Protein AF-L0A428-F1 (afdb_monomer_lite)

Foldseek 3Di:
DDPPPCPLLVLLLVLLVVLVVVPVPADPLLSVQSVVLNVDDLDQDDDDPVCVVLCPDDDDDPSVLNSLSVQLSVLSNVLSCVQQVVSRGDPDPPPDDSSVSNVVSSVVNVVVVVVNPDPPPPPPPPPPPPDPPDDDDDPDDD

pLDDT: mea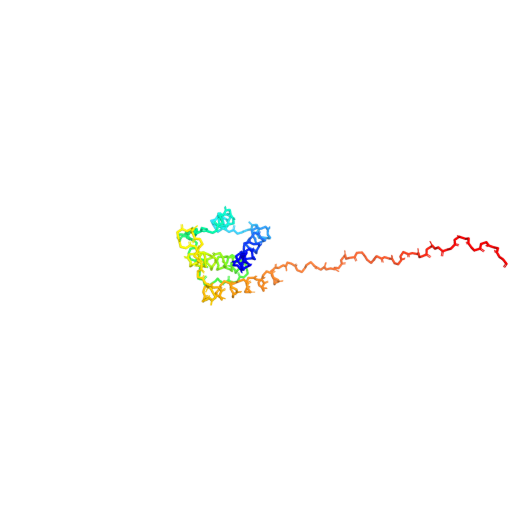n 72.81, std 17.92, range [31.72, 93.12]

Sequence (142 aa):
MDFATLHPENKALNLLESAITLFPDFGPELRGWVQQLIGTIARPVPVPPSIEKLGEAPGNGAALMEHETFLLARALCIYRERVYPGGVASPQDFGGAARDDLESAMSRFEERLARSKPKVELENAPDTGDYVDGEDPDASRA

Structure (mmCIF, N/CA/C/O backbone):
data_AF-L0A428-F1
#
_entry.id   AF-L0A428-F1
#
loop_
_atom_site.group_PDB
_atom_site.id
_atom_site.type_symbol
_atom_site.label_atom_id
_atom_site.label_alt_id
_atom_site.label_comp_id
_atom_site.label_asym_id
_atom_site.label_entity_id
_atom_site.label_seq_id
_atom_site.pdbx_PDB_ins_code
_atom_site.Cartn_x
_atom_site.Cartn_y
_atom_site.Cartn_z
_atom_site.occupancy
_atom_site.B_iso_or_equiv
_atom_site.auth_seq_id
_atom_site.auth_comp_id
_atom_site.auth_asym_id
_atom_site.auth_atom_id
_atom_site.pdbx_PDB_model_num
ATOM 1 N N . MET A 1 1 ? -23.597 11.220 -11.981 1.00 33.12 1 MET A N 1
ATOM 2 C CA . MET A 1 1 ? -22.691 11.269 -10.816 1.00 33.12 1 MET A CA 1
ATOM 3 C C . MET A 1 1 ? -21.406 10.605 -11.262 1.00 33.12 1 MET A C 1
ATOM 5 O O . MET A 1 1 ? -21.429 9.404 -11.490 1.00 33.12 1 MET A O 1
ATOM 9 N N . ASP A 1 2 ? -20.360 11.389 -11.505 1.00 31.72 2 ASP A N 1
ATOM 10 C CA . ASP A 1 2 ? -19.043 10.889 -11.912 1.00 31.72 2 ASP A CA 1
ATOM 11 C C . ASP A 1 2 ? -18.265 10.480 -10.654 1.00 31.72 2 ASP A C 1
ATOM 13 O O . ASP A 1 2 ? -17.941 11.325 -9.820 1.00 31.72 2 ASP A O 1
ATOM 17 N N . PHE A 1 3 ? -18.017 9.182 -10.471 1.00 40.12 3 PHE A N 1
ATOM 18 C CA . PHE A 1 3 ? -17.160 8.664 -9.398 1.00 40.12 3 PHE A CA 1
ATOM 19 C C . PHE A 1 3 ? -15.693 8.757 -9.846 1.00 40.12 3 PHE A C 1
ATOM 21 O O . PHE A 1 3 ? -15.058 7.758 -10.175 1.00 40.12 3 PHE A O 1
ATOM 28 N N . ALA A 1 4 ? -15.146 9.972 -9.874 1.00 44.19 4 ALA A N 1
ATOM 29 C CA . ALA A 1 4 ? -13.762 10.230 -10.285 1.00 44.19 4 ALA A CA 1
ATOM 30 C C . ALA A 1 4 ? -12.696 9.762 -9.261 1.00 44.19 4 ALA A C 1
ATOM 32 O O . ALA A 1 4 ? -11.499 9.927 -9.489 1.00 44.19 4 ALA A O 1
ATOM 33 N N . THR A 1 5 ? -13.090 9.166 -8.131 1.00 49.94 5 THR A N 1
ATOM 34 C CA . THR A 1 5 ? -12.221 8.967 -6.957 1.00 49.94 5 THR A CA 1
ATOM 35 C C . THR A 1 5 ? -11.645 7.557 -6.762 1.00 49.94 5 THR A C 1
ATOM 37 O O . THR A 1 5 ? -10.885 7.357 -5.823 1.00 49.94 5 THR A O 1
ATOM 40 N N . LEU A 1 6 ? -11.904 6.584 -7.648 1.00 57.88 6 LEU A N 1
ATOM 41 C CA . LEU A 1 6 ? -11.405 5.199 -7.480 1.00 57.88 6 LEU A CA 1
ATOM 42 C C . LEU A 1 6 ? -10.074 4.882 -8.198 1.00 57.88 6 LEU A C 1
ATOM 44 O O . LEU A 1 6 ? -9.503 3.812 -7.993 1.00 57.88 6 LEU A O 1
ATOM 48 N N . HIS A 1 7 ? -9.559 5.779 -9.045 1.00 66.25 7 HIS A N 1
ATOM 49 C CA . HIS A 1 7 ? -8.409 5.476 -9.912 1.00 66.25 7 HIS A CA 1
ATOM 50 C C . HIS A 1 7 ? -7.085 5.153 -9.183 1.00 66.25 7 HIS A C 1
ATOM 52 O O . HIS A 1 7 ? -6.473 4.133 -9.518 1.00 66.25 7 HIS A O 1
ATOM 5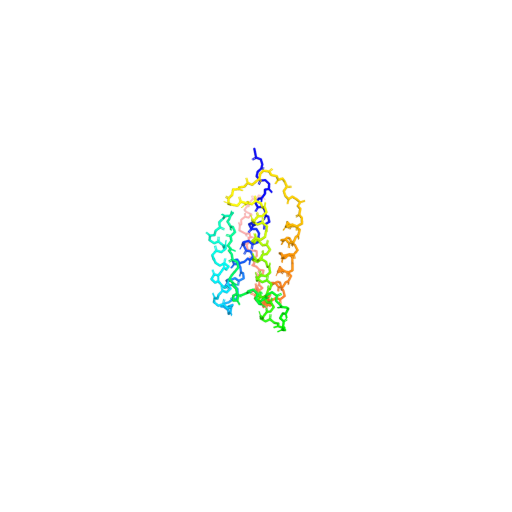8 N N . PRO A 1 8 ? -6.609 5.962 -8.213 1.00 81.75 8 PRO A N 1
ATOM 59 C CA . PRO A 1 8 ? -5.314 5.710 -7.576 1.00 81.75 8 PRO A CA 1
ATOM 60 C C . PRO A 1 8 ? -5.365 4.535 -6.589 1.00 81.75 8 PRO A C 1
ATOM 62 O O . PRO A 1 8 ? -4.413 3.765 -6.508 1.00 81.75 8 PRO A O 1
ATOM 65 N N . GLU A 1 9 ? -6.492 4.342 -5.896 1.00 85.44 9 GLU A N 1
ATOM 66 C CA . GLU A 1 9 ? -6.697 3.211 -4.982 1.00 85.44 9 GLU A CA 1
ATOM 67 C C . GLU A 1 9 ? -6.670 1.873 -5.729 1.00 85.44 9 GLU A C 1
ATOM 69 O O . GLU A 1 9 ? -5.908 0.982 -5.358 1.00 85.44 9 GLU A O 1
ATOM 74 N N . ASN A 1 10 ? -7.432 1.743 -6.819 1.00 86.38 10 ASN A N 1
ATOM 75 C CA . ASN A 1 10 ? -7.459 0.506 -7.602 1.00 86.38 10 ASN A CA 1
ATOM 76 C C . ASN A 1 10 ? -6.082 0.171 -8.187 1.00 86.38 10 ASN A C 1
ATOM 78 O O . ASN A 1 10 ? -5.669 -0.988 -8.186 1.00 86.38 10 ASN A O 1
ATOM 82 N N . LYS A 1 11 ? -5.340 1.184 -8.654 1.00 88.88 11 LYS A N 1
ATOM 83 C CA . LYS A 1 11 ? -3.974 0.983 -9.146 1.00 88.88 11 LYS A CA 1
ATOM 84 C C . LYS A 1 11 ? -3.048 0.490 -8.029 1.00 88.88 11 LYS A C 1
ATOM 86 O O . LYS A 1 11 ? -2.326 -0.483 -8.238 1.00 88.88 11 LYS A O 1
ATOM 91 N N . ALA A 1 12 ? -3.094 1.113 -6.851 1.00 90.44 12 ALA A N 1
ATOM 92 C CA . ALA A 1 12 ? -2.289 0.703 -5.704 1.00 90.44 12 ALA A CA 1
ATOM 93 C C . ALA A 1 12 ? -2.594 -0.742 -5.274 1.00 90.44 12 ALA A C 1
ATOM 95 O O . ALA A 1 12 ? -1.669 -1.518 -5.044 1.00 90.44 12 ALA A O 1
ATOM 96 N N . LEU A 1 13 ? -3.873 -1.128 -5.234 1.00 91.12 13 LEU A N 1
ATOM 97 C CA . LEU A 1 13 ? -4.296 -2.495 -4.914 1.00 91.12 13 LEU A CA 1
ATOM 98 C C . LEU A 1 13 ? -3.759 -3.523 -5.919 1.00 91.12 13 LEU A C 1
ATOM 100 O O . LEU A 1 13 ? -3.171 -4.520 -5.506 1.00 91.12 13 LEU A O 1
ATOM 104 N N . ASN A 1 14 ? -3.873 -3.247 -7.221 1.00 90.38 14 ASN A N 1
ATOM 105 C CA . ASN A 1 14 ? -3.354 -4.133 -8.270 1.00 90.38 14 ASN A CA 1
ATOM 106 C C . ASN A 1 14 ? -1.825 -4.301 -8.190 1.00 90.38 14 ASN A C 1
ATOM 108 O O . ASN A 1 14 ? -1.292 -5.386 -8.433 1.00 90.38 14 ASN A O 1
ATOM 112 N N . LEU A 1 15 ? -1.101 -3.230 -7.846 1.00 91.44 15 LEU A N 1
ATOM 113 C CA . LEU A 1 15 ? 0.352 -3.270 -7.652 1.00 91.44 15 LEU A CA 1
ATOM 114 C C . LEU A 1 15 ? 0.739 -4.123 -6.436 1.00 91.44 15 LEU A C 1
ATOM 116 O O . LEU A 1 15 ? 1.660 -4.936 -6.526 1.00 91.44 15 LEU A O 1
ATOM 120 N N . LEU A 1 16 ? 0.012 -3.980 -5.325 1.00 92.00 16 LEU A N 1
ATOM 121 C CA . LEU A 1 16 ? 0.211 -4.794 -4.126 1.00 92.00 16 LEU A CA 1
ATOM 122 C C . LEU A 1 16 ? -0.083 -6.277 -4.389 1.00 92.00 16 LEU A C 1
ATOM 124 O O . LEU A 1 16 ? 0.719 -7.133 -4.016 1.00 92.00 16 LEU A O 1
ATOM 128 N N . GLU A 1 17 ? -1.179 -6.589 -5.084 1.00 91.62 17 GLU A N 1
ATOM 129 C CA . GLU A 1 17 ? -1.521 -7.961 -5.482 1.00 91.62 17 GLU A CA 1
ATOM 130 C C . GLU A 1 17 ? -0.440 -8.575 -6.385 1.00 91.62 17 GLU A C 1
ATOM 132 O O . GLU A 1 17 ? -0.003 -9.715 -6.179 1.00 91.62 17 GLU A O 1
ATOM 137 N N . SER A 1 18 ? 0.069 -7.784 -7.334 1.00 89.62 18 SER A N 1
ATOM 138 C CA . SER A 1 18 ? 1.169 -8.190 -8.209 1.00 89.62 18 SER A CA 1
ATOM 139 C C . SER A 1 18 ? 2.434 -8.516 -7.416 1.00 89.62 18 SER A C 1
ATOM 141 O O . SER A 1 18 ? 3.079 -9.524 -7.697 1.00 89.62 18 SER A O 1
ATOM 143 N N . ALA A 1 19 ? 2.798 -7.722 -6.404 1.00 88.50 19 ALA A N 1
ATOM 144 C CA . ALA A 1 19 ? 3.991 -8.012 -5.610 1.00 88.50 19 ALA A CA 1
ATOM 145 C C . ALA A 1 19 ? 3.854 -9.263 -4.741 1.00 88.50 19 ALA A C 1
ATOM 147 O O . ALA A 1 19 ? 4.790 -10.053 -4.691 1.00 88.50 19 ALA A O 1
ATOM 148 N N . ILE A 1 20 ? 2.696 -9.502 -4.121 1.00 88.50 20 ILE A N 1
ATOM 149 C CA . ILE A 1 20 ? 2.468 -10.741 -3.355 1.00 88.50 20 ILE A CA 1
ATOM 150 C C . ILE A 1 20 ? 2.603 -11.982 -4.249 1.00 88.50 20 ILE A C 1
ATOM 152 O O . ILE A 1 20 ? 3.091 -13.021 -3.799 1.00 88.50 20 ILE A O 1
ATOM 156 N N . THR A 1 21 ? 2.204 -11.862 -5.516 1.00 87.69 21 THR A N 1
ATOM 157 C CA . THR A 1 21 ? 2.302 -12.937 -6.511 1.00 87.69 21 THR A CA 1
ATOM 158 C C . THR A 1 21 ? 3.732 -13.131 -7.021 1.00 87.69 21 THR A C 1
ATOM 160 O O . THR A 1 21 ? 4.196 -14.262 -7.134 1.00 87.69 21 THR A O 1
ATOM 163 N N . LEU A 1 22 ? 4.440 -12.039 -7.326 1.00 85.62 22 LEU A N 1
ATOM 164 C CA . LEU A 1 22 ? 5.775 -12.072 -7.934 1.00 85.62 22 LEU A CA 1
ATOM 165 C C . LEU A 1 22 ? 6.903 -12.338 -6.930 1.00 85.62 22 LEU A C 1
ATOM 167 O O . LEU A 1 22 ? 7.951 -12.843 -7.323 1.00 85.62 22 LEU A O 1
ATOM 171 N N . PHE A 1 23 ? 6.697 -12.016 -5.652 1.00 85.38 23 PHE A N 1
ATOM 172 C CA . PHE A 1 23 ? 7.696 -12.170 -4.596 1.00 85.38 23 PHE A CA 1
ATOM 173 C C . PHE A 1 23 ? 7.174 -13.129 -3.511 1.00 85.38 23 PHE A C 1
ATOM 175 O O . PHE A 1 23 ? 6.562 -12.704 -2.522 1.00 85.38 23 PHE A O 1
ATOM 182 N N . PRO A 1 24 ? 7.384 -14.451 -3.681 1.00 79.31 24 PRO A N 1
ATOM 183 C CA . PRO A 1 24 ? 6.927 -15.454 -2.723 1.00 79.31 24 PRO A CA 1
ATOM 184 C C . PRO A 1 24 ? 7.611 -15.346 -1.352 1.00 79.31 24 PRO A C 1
ATOM 186 O O . PRO A 1 24 ? 7.009 -15.726 -0.351 1.00 79.31 24 PRO A O 1
ATOM 189 N N . ASP A 1 25 ? 8.820 -14.781 -1.313 1.00 81.06 25 ASP A N 1
ATOM 190 C CA . AS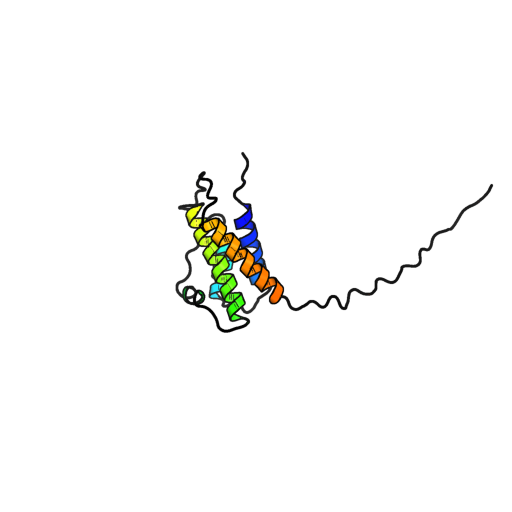P A 1 25 ? 9.703 -14.757 -0.141 1.00 81.06 25 ASP A CA 1
ATOM 191 C C . ASP A 1 25 ? 9.441 -13.597 0.836 1.00 81.06 25 ASP A C 1
ATOM 193 O O . ASP A 1 25 ? 10.206 -13.405 1.780 1.00 81.06 25 ASP A O 1
ATOM 197 N N . PHE A 1 26 ? 8.389 -12.798 0.627 1.00 84.38 26 PHE A N 1
ATOM 198 C CA . PHE A 1 26 ? 8.019 -11.749 1.583 1.00 84.38 26 PHE A CA 1
ATOM 199 C C . PHE A 1 26 ? 7.731 -12.318 2.971 1.00 84.38 26 PHE A C 1
ATOM 201 O O . PHE A 1 26 ? 7.122 -13.385 3.105 1.00 84.38 26 PHE A O 1
ATOM 208 N N . GLY A 1 27 ? 8.089 -11.551 4.005 1.00 83.62 27 GLY A N 1
ATOM 209 C CA . GLY A 1 27 ? 7.777 -11.896 5.380 1.00 83.62 27 GLY A CA 1
ATOM 210 C C . GLY A 1 27 ? 6.281 -12.202 5.556 1.00 83.62 27 GLY A C 1
ATOM 211 O O . GLY A 1 27 ? 5.427 -11.484 5.017 1.00 83.62 27 GLY A O 1
ATOM 212 N N . PRO A 1 28 ? 5.925 -13.257 6.315 1.00 86.38 28 PRO A N 1
ATOM 213 C CA . PRO A 1 28 ? 4.541 -13.721 6.435 1.00 86.38 28 PRO A CA 1
ATOM 214 C C . PRO A 1 28 ? 3.609 -12.650 7.015 1.00 86.38 28 PRO A C 1
ATOM 216 O O . PRO A 1 28 ? 2.435 -12.590 6.652 1.00 86.38 28 PRO A O 1
ATOM 219 N N . GLU A 1 29 ? 4.132 -11.776 7.875 1.00 86.69 29 GLU A N 1
ATOM 220 C CA . GLU A 1 29 ? 3.372 -10.681 8.475 1.00 86.69 29 GLU A CA 1
ATOM 221 C C . GLU A 1 29 ? 3.032 -9.578 7.469 1.00 86.69 29 GLU A C 1
ATOM 223 O O . GLU A 1 29 ? 1.872 -9.169 7.390 1.00 86.69 29 GLU A O 1
ATOM 228 N N . LEU A 1 30 ? 4.002 -9.133 6.655 1.00 88.31 30 LEU A N 1
ATOM 229 C CA . LEU A 1 30 ? 3.740 -8.156 5.596 1.00 88.31 30 LEU A CA 1
ATOM 230 C C . LEU A 1 30 ? 2.741 -8.728 4.591 1.00 88.31 30 LEU A C 1
ATOM 232 O O . LEU A 1 30 ? 1.774 -8.061 4.230 1.00 88.31 30 LEU A O 1
ATOM 236 N N . ARG A 1 31 ? 2.949 -9.982 4.175 1.00 89.94 31 ARG A N 1
ATOM 237 C CA . ARG A 1 31 ? 2.048 -10.677 3.254 1.00 89.94 31 ARG A CA 1
ATOM 238 C C . ARG A 1 31 ? 0.621 -10.730 3.795 1.00 89.94 31 ARG A C 1
ATOM 240 O O . ARG A 1 31 ? -0.304 -10.362 3.075 1.00 89.94 31 ARG A O 1
ATOM 247 N N . GLY A 1 32 ? 0.444 -11.152 5.048 1.00 90.56 32 GLY A N 1
ATOM 248 C CA . GLY A 1 32 ? -0.872 -11.229 5.681 1.00 90.56 32 GLY A CA 1
ATOM 249 C C . GLY A 1 32 ? -1.554 -9.863 5.774 1.00 90.56 32 GLY A C 1
ATOM 250 O O . GLY A 1 32 ? -2.735 -9.737 5.447 1.00 90.56 32 GLY A O 1
ATOM 251 N N . TRP A 1 33 ? -0.803 -8.823 6.140 1.00 91.00 33 TRP A N 1
ATOM 252 C CA . TRP A 1 33 ? -1.331 -7.462 6.216 1.00 91.00 33 TRP A CA 1
ATOM 253 C C . TRP A 1 33 ? -1.743 -6.908 4.846 1.00 91.00 33 TRP A C 1
ATOM 255 O O . TRP A 1 33 ? -2.841 -6.370 4.705 1.00 91.00 33 TRP A O 1
ATOM 265 N N . VAL A 1 34 ? -0.917 -7.093 3.814 1.00 91.56 34 VAL A N 1
ATOM 266 C CA . VAL A 1 34 ? -1.235 -6.667 2.442 1.00 91.56 34 VAL A CA 1
ATOM 267 C C . VAL A 1 34 ? -2.455 -7.415 1.899 1.00 91.56 34 VAL A C 1
ATOM 269 O O . VAL A 1 34 ? -3.338 -6.797 1.309 1.00 91.56 34 VAL A O 1
ATOM 272 N N . GLN A 1 35 ? -2.563 -8.724 2.139 1.00 91.50 35 GLN A N 1
ATOM 273 C CA . GLN A 1 35 ? -3.741 -9.504 1.744 1.00 91.50 35 GLN A CA 1
ATOM 274 C C . GLN A 1 35 ? -5.018 -9.021 2.445 1.00 91.50 35 GLN A C 1
ATOM 276 O O . GLN A 1 35 ? -6.072 -8.941 1.815 1.00 91.50 35 GLN A O 1
ATOM 281 N N . GLN A 1 36 ? -4.933 -8.638 3.721 1.00 90.75 36 GLN A N 1
ATOM 282 C CA . GLN A 1 36 ? -6.050 -8.018 4.438 1.00 90.75 36 GLN A CA 1
ATOM 283 C C . GLN A 1 36 ? -6.432 -6.653 3.838 1.00 90.75 36 GLN A C 1
ATOM 285 O O . GLN A 1 36 ? -7.615 -6.341 3.693 1.00 90.75 36 GLN A O 1
ATOM 290 N N . LEU A 1 37 ? -5.441 -5.844 3.463 1.00 88.62 37 LEU A N 1
ATOM 291 C CA . LEU A 1 37 ? -5.623 -4.572 2.759 1.00 88.62 37 LEU A CA 1
ATOM 292 C C . LEU A 1 37 ? -6.337 -4.740 1.414 1.00 88.62 37 LEU A C 1
ATOM 294 O O . LEU A 1 37 ? -7.269 -3.988 1.134 1.00 88.62 37 LEU A O 1
ATOM 298 N N . ILE A 1 38 ? -5.942 -5.742 0.624 1.00 88.25 38 ILE A N 1
ATOM 299 C CA . ILE A 1 38 ? -6.574 -6.088 -0.660 1.00 88.25 38 ILE A CA 1
ATOM 300 C C . ILE A 1 38 ? -8.007 -6.582 -0.450 1.00 88.25 38 ILE A C 1
ATOM 302 O O . ILE A 1 38 ? -8.919 -6.167 -1.162 1.00 88.25 38 ILE A O 1
ATOM 306 N N . GLY A 1 39 ? -8.233 -7.412 0.570 1.00 86.19 39 GLY A N 1
ATOM 307 C CA . GLY A 1 39 ? -9.559 -7.924 0.916 1.00 86.19 39 GLY A CA 1
ATOM 308 C C . GLY A 1 39 ? -10.511 -6.886 1.521 1.00 86.19 39 GLY A C 1
ATOM 309 O O . GLY A 1 39 ? -11.668 -7.207 1.793 1.00 86.19 39 GLY A O 1
ATOM 310 N N . THR A 1 40 ? -10.057 -5.651 1.751 1.00 82.19 40 THR A N 1
ATOM 311 C CA . THR A 1 40 ? -10.881 -4.572 2.296 1.00 82.19 40 THR A CA 1
ATOM 312 C C . THR A 1 40 ? -10.997 -3.431 1.297 1.00 82.19 40 THR A C 1
ATOM 314 O O . THR A 1 40 ? -10.010 -2.939 0.759 1.00 82.19 40 THR A O 1
ATOM 317 N N . ILE A 1 41 ? -12.224 -2.975 1.060 1.00 72.88 41 ILE A N 1
ATOM 318 C CA . ILE A 1 41 ? -12.507 -1.812 0.215 1.00 72.88 41 ILE A CA 1
ATOM 319 C C . ILE A 1 41 ? -12.831 -0.638 1.131 1.00 72.88 41 ILE A C 1
ATOM 321 O O . ILE A 1 41 ? -13.650 -0.787 2.041 1.00 72.88 41 ILE A O 1
ATOM 325 N N . ALA A 1 42 ? -12.197 0.514 0.895 1.00 69.75 42 ALA A N 1
ATOM 326 C CA . ALA A 1 42 ? -12.513 1.769 1.579 1.00 69.75 42 ALA A CA 1
ATOM 327 C C . ALA A 1 42 ? -12.448 1.710 3.124 1.00 69.75 42 ALA A C 1
ATOM 329 O O . ALA A 1 42 ? -13.107 2.487 3.813 1.00 69.75 42 ALA A O 1
ATOM 330 N N . ARG A 1 43 ? -11.655 0.787 3.692 1.00 73.94 43 ARG A N 1
ATOM 331 C CA . ARG A 1 43 ? -11.423 0.684 5.141 1.00 73.94 43 ARG A CA 1
ATOM 332 C C . ARG A 1 43 ? -9.934 0.797 5.462 1.00 73.94 43 ARG A C 1
ATOM 334 O O . ARG A 1 43 ? -9.137 0.092 4.837 1.00 73.94 43 ARG A O 1
ATOM 341 N N . PRO A 1 44 ? -9.554 1.636 6.439 1.00 68.56 44 PRO A N 1
ATOM 342 C CA . PRO A 1 44 ? -8.209 1.612 6.994 1.00 68.56 44 PRO A CA 1
ATOM 343 C C . PRO A 1 44 ? -7.935 0.252 7.638 1.00 68.56 44 PRO A C 1
ATOM 345 O O . PRO A 1 44 ? -8.747 -0.241 8.425 1.00 68.56 44 PRO A O 1
ATOM 348 N N . VAL A 1 45 ? -6.791 -0.347 7.316 1.00 80.62 45 VAL A N 1
ATOM 349 C CA . VAL A 1 45 ? -6.272 -1.517 8.028 1.00 80.62 45 VAL A CA 1
ATOM 350 C C . VAL A 1 45 ? -5.086 -1.037 8.863 1.00 80.62 45 VAL A C 1
ATOM 352 O O . VAL A 1 45 ? -4.130 -0.513 8.284 1.00 80.62 45 VAL A O 1
ATOM 355 N N . PRO A 1 46 ? -5.126 -1.171 10.200 1.00 82.19 46 PRO A N 1
ATOM 356 C CA . PRO A 1 46 ? -4.041 -0.700 11.051 1.00 82.19 46 PRO A CA 1
ATOM 357 C C . PRO A 1 46 ? -2.742 -1.428 10.705 1.00 82.19 46 PRO A C 1
ATOM 359 O O . PRO A 1 46 ? -2.754 -2.625 10.412 1.00 82.19 46 PRO A O 1
ATOM 362 N N . VAL A 1 47 ? -1.628 -0.697 10.733 1.00 84.12 47 VAL A N 1
ATOM 363 C CA . VAL A 1 47 ? -0.295 -1.268 10.516 1.00 84.12 47 VAL A CA 1
ATOM 364 C C . VAL A 1 47 ? 0.078 -2.114 11.743 1.00 84.12 47 VAL A C 1
ATOM 366 O O . VAL A 1 47 ? 0.008 -1.609 12.865 1.00 84.12 47 VAL A O 1
ATOM 369 N N . PRO A 1 48 ? 0.471 -3.388 11.580 1.00 82.12 48 PRO A N 1
ATOM 370 C CA . PRO A 1 48 ? 1.003 -4.184 12.678 1.00 82.12 48 PRO A CA 1
ATOM 371 C C . PRO A 1 48 ? 2.313 -3.582 13.234 1.00 82.12 48 PRO A C 1
ATOM 373 O O . PRO A 1 48 ? 3.216 -3.285 12.448 1.00 82.12 48 PRO A O 1
ATOM 376 N N . PRO A 1 49 ? 2.490 -3.474 14.568 1.00 81.62 49 PRO A N 1
ATOM 377 C CA . PRO A 1 49 ? 3.698 -2.892 15.177 1.00 81.62 49 PRO A CA 1
ATOM 378 C C . PRO A 1 49 ? 5.005 -3.601 14.795 1.00 81.62 49 PRO A C 1
ATOM 380 O O . PRO A 1 49 ? 6.087 -3.019 14.819 1.00 81.62 49 PRO A O 1
ATOM 383 N N . SER A 1 50 ? 4.917 -4.887 14.463 1.00 77.06 50 SER A N 1
ATOM 384 C CA . SER A 1 50 ? 6.048 -5.727 14.081 1.00 77.06 50 SER A CA 1
ATOM 385 C C . SER A 1 50 ? 6.635 -5.361 12.715 1.00 77.06 50 SER A C 1
ATOM 387 O O . SER A 1 50 ? 7.846 -5.483 12.531 1.00 77.06 50 SER A O 1
ATOM 389 N N . ILE A 1 51 ? 5.813 -4.836 11.799 1.00 78.12 51 ILE A N 1
ATOM 390 C CA . ILE A 1 51 ? 6.240 -4.416 10.460 1.00 78.12 51 ILE A CA 1
ATOM 391 C C . ILE A 1 51 ? 6.443 -2.901 10.336 1.00 78.12 51 ILE A C 1
ATOM 393 O O . ILE A 1 51 ? 6.977 -2.453 9.329 1.00 78.12 51 ILE A O 1
ATOM 397 N N . GLU A 1 52 ? 6.105 -2.095 11.351 1.00 77.69 52 GLU A N 1
ATOM 398 C CA . GLU A 1 52 ? 6.410 -0.649 11.359 1.00 77.69 52 GLU A CA 1
ATOM 399 C C . GLU A 1 52 ? 7.912 -0.369 11.204 1.00 77.69 52 GLU A C 1
ATOM 401 O O . GLU A 1 52 ? 8.306 0.609 10.569 1.00 77.69 52 GLU A O 1
ATOM 406 N N . LYS A 1 53 ? 8.751 -1.275 11.720 1.00 70.62 53 LYS A N 1
ATOM 407 C CA . LYS A 1 53 ? 10.215 -1.224 11.600 1.00 70.62 53 LYS A CA 1
ATOM 408 C C . LYS A 1 53 ? 10.708 -1.415 10.166 1.00 70.62 53 LYS A C 1
ATOM 410 O O . LYS A 1 53 ? 11.811 -0.985 9.850 1.00 70.62 53 LYS A O 1
ATOM 415 N N . LEU A 1 54 ? 9.890 -1.999 9.282 1.00 72.50 54 LEU A N 1
ATOM 416 C CA . LEU A 1 54 ? 10.192 -2.043 7.851 1.00 72.50 54 LEU A CA 1
ATOM 417 C C . LEU A 1 54 ? 10.150 -0.651 7.222 1.00 72.50 54 LEU A C 1
ATOM 419 O O . LEU A 1 54 ? 10.624 -0.510 6.109 1.00 72.50 54 LEU A O 1
ATOM 423 N N . GLY A 1 55 ? 9.622 0.379 7.894 1.00 61.81 55 GLY A N 1
ATOM 424 C CA . GLY A 1 55 ? 9.692 1.766 7.428 1.00 61.81 55 GLY A CA 1
ATOM 425 C C . GLY A 1 55 ? 11.094 2.380 7.468 1.00 61.81 55 GLY A C 1
ATOM 426 O O . GLY A 1 55 ? 11.295 3.455 6.903 1.00 61.81 55 GLY A O 1
ATOM 427 N N . GLU A 1 56 ? 12.062 1.717 8.100 1.00 68.50 56 GLU A N 1
ATOM 428 C CA . GLU A 1 56 ? 13.459 2.145 8.135 1.00 68.50 56 GLU A CA 1
ATOM 429 C C . GLU A 1 56 ? 14.202 1.633 6.888 1.00 68.50 56 GLU A C 1
ATOM 431 O O . GLU A 1 56 ? 14.000 0.502 6.448 1.00 68.50 56 GLU A O 1
ATOM 436 N N . ALA A 1 57 ? 15.026 2.490 6.273 1.00 57.09 57 ALA A N 1
ATOM 437 C CA . ALA A 1 57 ? 15.643 2.227 4.971 1.00 57.09 57 ALA A CA 1
ATOM 438 C C . ALA A 1 57 ? 16.465 0.915 4.974 1.00 57.09 57 ALA A C 1
ATOM 440 O O . ALA A 1 57 ? 17.446 0.819 5.719 1.00 57.09 57 ALA A O 1
ATOM 441 N N . PRO A 1 58 ? 16.137 -0.083 4.132 1.00 61.03 58 PRO A N 1
ATOM 442 C CA . PRO A 1 58 ? 16.846 -1.352 4.129 1.00 61.03 58 PRO A CA 1
ATOM 443 C C . PRO A 1 58 ? 18.129 -1.303 3.304 1.00 61.03 58 PRO A C 1
ATOM 445 O O . PRO A 1 58 ? 18.191 -0.729 2.213 1.00 61.03 58 PRO A O 1
ATOM 448 N N . GLY A 1 59 ? 19.143 -2.017 3.787 1.00 51.06 59 GLY A N 1
ATOM 449 C CA . GLY A 1 59 ? 20.312 -2.381 2.999 1.00 51.06 59 GLY A CA 1
ATOM 450 C C . GLY A 1 59 ? 19.979 -3.473 1.974 1.00 51.06 59 GLY A C 1
ATOM 451 O O . GLY A 1 59 ? 19.829 -4.629 2.339 1.00 51.06 59 GLY A O 1
ATOM 452 N N . ASN A 1 60 ? 19.931 -3.083 0.698 1.00 51.16 60 ASN A N 1
ATOM 453 C CA . ASN A 1 60 ? 20.022 -3.879 -0.540 1.00 51.16 60 ASN A CA 1
ATOM 454 C C . ASN A 1 60 ? 18.992 -5.000 -0.865 1.00 51.16 60 ASN A C 1
ATOM 456 O O . ASN A 1 60 ? 18.662 -5.878 -0.075 1.00 51.16 60 ASN A O 1
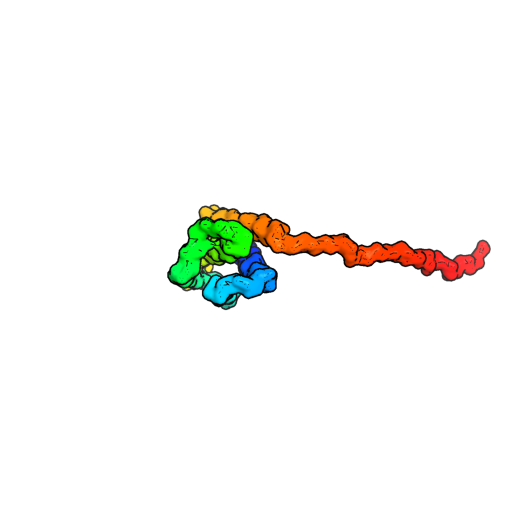ATOM 460 N N . GLY A 1 61 ? 18.583 -5.021 -2.144 1.00 56.03 61 GLY A N 1
ATOM 461 C CA . GLY A 1 61 ? 17.999 -6.164 -2.867 1.00 56.03 61 GLY A CA 1
ATOM 462 C C . GLY A 1 61 ? 16.555 -6.554 -2.524 1.00 56.03 61 GLY A C 1
ATOM 463 O O . GLY A 1 61 ? 15.611 -5.935 -3.007 1.00 56.03 61 GLY A O 1
ATOM 464 N N . ALA A 1 62 ? 16.386 -7.620 -1.737 1.00 54.50 62 ALA A N 1
ATOM 465 C CA . ALA A 1 62 ? 15.083 -8.205 -1.393 1.00 54.50 62 ALA A CA 1
ATOM 466 C C . ALA A 1 62 ? 14.362 -7.423 -0.286 1.00 54.50 62 ALA A C 1
ATOM 468 O O . ALA A 1 62 ? 13.166 -7.153 -0.394 1.00 54.50 62 ALA A O 1
ATOM 469 N N . ALA A 1 63 ? 15.124 -6.942 0.702 1.00 62.38 63 ALA A N 1
ATOM 470 C CA . ALA A 1 63 ? 14.617 -6.052 1.742 1.00 62.38 63 ALA A CA 1
ATOM 471 C C . ALA A 1 63 ? 14.076 -4.738 1.149 1.00 62.38 63 ALA A C 1
ATOM 473 O O . ALA A 1 63 ? 13.172 -4.131 1.712 1.00 62.38 63 ALA A O 1
ATOM 474 N N . LEU A 1 64 ? 14.572 -4.326 -0.028 1.00 77.50 64 LEU A N 1
ATOM 475 C CA . LEU A 1 64 ? 14.070 -3.147 -0.735 1.00 77.50 64 LEU A CA 1
ATOM 476 C C . LEU A 1 64 ? 12.676 -3.370 -1.325 1.00 77.50 64 LEU A C 1
ATOM 478 O O . LEU A 1 64 ? 11.850 -2.478 -1.213 1.00 77.50 64 LEU A O 1
ATOM 482 N N . MET A 1 65 ? 12.375 -4.525 -1.929 1.00 85.06 65 MET A N 1
ATOM 483 C CA . MET A 1 65 ? 11.031 -4.749 -2.481 1.00 85.06 65 MET A CA 1
ATOM 484 C C . MET A 1 65 ? 9.989 -4.922 -1.370 1.00 85.06 65 MET A C 1
ATOM 486 O O . MET A 1 65 ? 8.880 -4.398 -1.473 1.00 85.06 65 MET A O 1
ATOM 490 N N . GLU A 1 66 ? 10.362 -5.603 -0.287 1.00 86.56 66 GLU A N 1
ATOM 491 C CA . GLU A 1 66 ? 9.540 -5.717 0.919 1.00 86.56 66 GLU A CA 1
ATOM 492 C C . GLU A 1 66 ? 9.246 -4.330 1.524 1.00 86.56 66 GLU A C 1
ATOM 494 O O . GLU A 1 66 ? 8.099 -4.003 1.831 1.00 86.56 66 GLU A O 1
ATOM 499 N N . HIS A 1 67 ? 10.259 -3.462 1.576 1.00 86.62 67 HIS A N 1
ATOM 500 C CA . HIS A 1 67 ? 10.133 -2.070 2.007 1.00 86.62 67 HIS A CA 1
ATOM 501 C C . HIS A 1 67 ? 9.252 -1.218 1.093 1.00 86.62 67 HIS A C 1
ATOM 503 O O . HIS A 1 67 ? 8.350 -0.546 1.583 1.00 86.62 67 HIS A O 1
ATOM 509 N N . GLU A 1 68 ? 9.452 -1.254 -0.227 1.00 89.12 68 GLU A N 1
ATOM 510 C CA . GLU A 1 68 ? 8.604 -0.496 -1.159 1.00 89.12 68 GLU A CA 1
ATOM 511 C C . GLU A 1 68 ? 7.146 -0.985 -1.098 1.00 89.12 68 GLU A C 1
ATOM 513 O O . GLU A 1 68 ? 6.215 -0.182 -1.162 1.00 89.12 68 GLU A O 1
ATOM 518 N N . THR A 1 69 ? 6.933 -2.291 -0.903 1.00 90.94 69 THR A N 1
ATOM 519 C CA . THR A 1 69 ? 5.598 -2.872 -0.685 1.00 90.94 69 THR A CA 1
ATOM 520 C C . THR A 1 69 ? 4.965 -2.331 0.593 1.00 90.94 69 THR A C 1
ATOM 522 O O . THR A 1 69 ? 3.812 -1.897 0.571 1.00 90.94 69 THR A O 1
ATOM 525 N N . PHE A 1 70 ? 5.720 -2.291 1.694 1.00 91.38 70 PHE A N 1
ATOM 526 C CA . PHE A 1 70 ? 5.276 -1.678 2.943 1.00 91.38 70 PHE A CA 1
ATOM 527 C C . PHE A 1 70 ? 4.930 -0.191 2.765 1.00 91.38 70 PHE A C 1
ATOM 529 O O . PHE A 1 70 ? 3.869 0.248 3.209 1.00 91.38 70 PHE A O 1
ATOM 536 N N . LEU A 1 71 ? 5.785 0.585 2.092 1.00 91.44 71 LEU A N 1
ATOM 537 C CA . LEU A 1 71 ? 5.565 2.014 1.866 1.00 91.44 71 LEU A CA 1
ATOM 538 C C . LEU A 1 71 ? 4.309 2.280 1.030 1.00 91.44 71 LEU A C 1
ATOM 540 O O . LEU A 1 71 ? 3.531 3.168 1.381 1.00 91.44 71 LEU A O 1
ATOM 544 N N . LEU A 1 72 ? 4.082 1.501 -0.032 1.00 93.06 72 LEU A N 1
ATOM 545 C CA . LEU A 1 72 ? 2.874 1.599 -0.853 1.00 93.06 72 LEU A CA 1
ATOM 546 C C . LEU A 1 72 ? 1.615 1.242 -0.049 1.00 93.06 72 LEU A C 1
ATOM 548 O O . LEU A 1 72 ? 0.643 1.998 -0.058 1.00 93.06 72 LEU A O 1
ATOM 552 N N . ALA A 1 73 ? 1.645 0.132 0.691 1.00 92.12 73 ALA A N 1
ATOM 553 C CA . ALA A 1 73 ? 0.538 -0.297 1.546 1.00 92.12 73 ALA A CA 1
ATOM 554 C C . ALA A 1 73 ? 0.206 0.746 2.627 1.00 92.12 73 ALA A C 1
ATOM 556 O O . ALA A 1 73 ? -0.960 1.076 2.852 1.00 92.12 73 ALA A O 1
ATOM 557 N N . ARG A 1 74 ? 1.230 1.341 3.249 1.00 91.38 74 ARG A N 1
ATOM 558 C CA . ARG A 1 74 ? 1.068 2.400 4.251 1.00 91.38 74 ARG A CA 1
ATOM 559 C C . ARG A 1 74 ? 0.501 3.684 3.646 1.00 91.38 74 ARG A C 1
ATOM 561 O O . ARG A 1 74 ? -0.396 4.279 4.242 1.00 91.38 74 ARG A O 1
ATOM 568 N N . ALA A 1 75 ? 0.988 4.103 2.478 1.00 90.25 75 ALA A N 1
ATOM 569 C CA . ALA A 1 75 ? 0.454 5.267 1.771 1.00 90.25 75 ALA A CA 1
ATOM 570 C C . ALA A 1 75 ? -1.029 5.073 1.418 1.00 90.25 75 ALA A C 1
ATOM 572 O O . ALA A 1 75 ? -1.831 5.989 1.597 1.00 90.25 75 ALA A O 1
ATOM 573 N N . LEU A 1 76 ? -1.417 3.859 1.011 1.00 90.12 76 LEU A N 1
ATOM 574 C CA . LEU A 1 76 ? -2.813 3.515 0.750 1.00 90.12 76 LEU A CA 1
ATOM 575 C C . LEU A 1 76 ? -3.679 3.592 2.018 1.00 90.12 76 LEU A C 1
ATOM 577 O O . LEU A 1 76 ? -4.789 4.119 1.956 1.00 90.12 76 LEU A O 1
ATOM 581 N N . CYS A 1 77 ? -3.187 3.132 3.174 1.00 88.69 77 CYS A N 1
ATOM 582 C CA . CYS A 1 77 ? -3.901 3.306 4.445 1.00 88.69 77 CYS A CA 1
ATOM 583 C C . CYS A 1 77 ? -4.129 4.785 4.776 1.00 88.69 77 CYS A C 1
ATOM 585 O O . CYS A 1 77 ? -5.259 5.169 5.070 1.00 88.69 77 CYS A O 1
ATOM 587 N N . ILE A 1 78 ? -3.089 5.619 4.671 1.00 87.75 78 ILE A N 1
ATOM 588 C CA . ILE A 1 78 ? -3.185 7.064 4.936 1.00 87.75 78 ILE A CA 1
ATOM 589 C C . ILE A 1 78 ? -4.187 7.717 3.978 1.00 87.75 78 ILE A C 1
ATOM 591 O O . ILE A 1 78 ? -5.039 8.496 4.405 1.00 87.75 78 ILE A O 1
ATOM 595 N N . TYR A 1 79 ? -4.127 7.372 2.690 1.00 86.50 79 TYR A N 1
ATOM 596 C CA . TYR A 1 79 ? -5.093 7.836 1.700 1.00 86.50 79 TYR A CA 1
ATOM 597 C C . TYR A 1 79 ? -6.525 7.442 2.092 1.00 86.50 79 TYR A C 1
ATOM 599 O O . TYR A 1 79 ? -7.413 8.294 2.133 1.00 86.50 79 TYR A O 1
ATOM 607 N N . ARG A 1 80 ? -6.748 6.179 2.474 1.00 85.38 80 ARG A N 1
ATOM 608 C CA . ARG A 1 80 ? -8.066 5.682 2.892 1.00 85.38 80 ARG A CA 1
ATOM 609 C C . ARG A 1 80 ? -8.589 6.351 4.158 1.00 85.38 80 ARG A C 1
ATOM 611 O O . ARG A 1 80 ? -9.777 6.634 4.220 1.00 85.38 80 ARG A O 1
ATOM 618 N N . GLU A 1 81 ? -7.747 6.634 5.147 1.00 84.75 81 GLU A N 1
ATOM 619 C CA . GLU A 1 81 ? -8.157 7.367 6.356 1.00 84.75 81 GLU A CA 1
ATOM 620 C C . GLU A 1 81 ? -8.647 8.782 6.039 1.00 84.75 81 GLU A C 1
ATOM 622 O O . GLU A 1 81 ? -9.566 9.284 6.687 1.00 84.75 81 GLU A O 1
ATOM 627 N N . ARG A 1 82 ? -8.046 9.421 5.030 1.00 80.81 82 ARG A N 1
ATOM 628 C CA . ARG A 1 82 ? -8.415 10.770 4.591 1.00 80.81 82 ARG A CA 1
ATOM 629 C C . ARG A 1 82 ? -9.686 10.777 3.750 1.00 80.81 82 ARG A C 1
ATOM 631 O O . ARG A 1 82 ? -10.546 11.622 3.978 1.00 80.81 82 ARG A O 1
ATOM 638 N N . VAL A 1 83 ? -9.807 9.844 2.806 1.00 78.81 83 VAL A N 1
ATOM 639 C CA . VAL A 1 83 ? -10.943 9.772 1.872 1.00 78.81 83 VAL A CA 1
ATOM 640 C C . VAL A 1 83 ? -12.172 9.121 2.505 1.00 78.81 83 VAL A C 1
ATOM 642 O O . VAL A 1 83 ? -13.300 9.554 2.260 1.00 78.81 83 VAL A O 1
ATOM 645 N N . TYR A 1 84 ? -11.960 8.112 3.351 1.00 77.62 84 TYR A N 1
ATOM 646 C CA . TYR A 1 84 ? -13.003 7.322 3.999 1.00 77.62 84 TYR A CA 1
ATOM 647 C C . TYR A 1 84 ? -12.873 7.360 5.532 1.00 77.62 84 TYR A C 1
ATOM 649 O O . TYR A 1 84 ? -12.652 6.316 6.161 1.00 77.62 84 TYR A O 1
ATOM 657 N N . PRO A 1 85 ? -13.008 8.531 6.184 1.00 72.69 85 PRO A N 1
ATOM 658 C CA . PRO A 1 85 ? -12.965 8.596 7.639 1.00 72.69 85 PRO A CA 1
ATOM 659 C C . PRO A 1 85 ? -14.079 7.716 8.228 1.00 72.69 85 PRO A C 1
ATOM 661 O O . PRO A 1 85 ? -15.263 7.910 7.956 1.00 72.69 85 PRO A O 1
ATOM 664 N N . GLY A 1 86 ? -13.702 6.693 9.000 1.00 70.94 86 GLY A N 1
ATOM 665 C CA . GLY A 1 86 ? -14.652 5.715 9.546 1.00 70.94 86 GLY A CA 1
ATOM 666 C C . GLY A 1 86 ? -15.288 4.774 8.508 1.00 70.94 86 GLY A C 1
ATOM 667 O O . GLY A 1 86 ? -16.290 4.132 8.814 1.00 70.94 86 GLY A O 1
ATOM 668 N N . GLY A 1 87 ? -14.728 4.674 7.297 1.00 68.19 87 GLY A N 1
ATOM 669 C CA . GLY A 1 87 ? -15.217 3.795 6.228 1.00 68.19 87 GLY A CA 1
ATOM 670 C C . GLY A 1 87 ? -16.360 4.371 5.387 1.00 68.19 87 GLY A C 1
ATOM 671 O O . GLY A 1 87 ? -17.011 3.629 4.654 1.00 68.19 87 GLY A O 1
ATOM 672 N N . VAL A 1 88 ? -16.621 5.677 5.494 1.00 70.50 88 VAL A N 1
ATOM 673 C CA . VAL A 1 88 ? -17.644 6.382 4.710 1.00 70.50 88 VAL A CA 1
ATOM 674 C C . VAL A 1 88 ? -16.961 7.352 3.758 1.00 70.50 88 VAL A C 1
ATOM 676 O O . VAL A 1 88 ? -16.184 8.192 4.200 1.00 70.50 88 VAL A O 1
ATOM 679 N N . ALA A 1 89 ? -17.262 7.248 2.460 1.00 68.56 89 ALA A N 1
ATOM 680 C CA . ALA A 1 89 ? -16.715 8.143 1.444 1.00 68.56 89 ALA A CA 1
ATOM 681 C C . ALA A 1 89 ? -17.099 9.591 1.747 1.00 68.56 89 ALA A C 1
ATOM 683 O O . ALA A 1 89 ? -18.280 9.948 1.743 1.00 68.56 89 ALA A O 1
ATOM 684 N N . SER A 1 90 ? -16.097 10.422 2.016 1.00 67.12 90 SER A N 1
ATOM 685 C CA . SER A 1 90 ? -16.314 11.852 2.159 1.00 67.12 90 SER A CA 1
ATOM 686 C C . SER A 1 90 ? -16.435 12.485 0.763 1.00 67.12 90 SER A C 1
ATOM 688 O O . SER A 1 90 ? -15.619 12.199 -0.112 1.00 67.12 90 SER A O 1
ATOM 690 N N . PRO A 1 91 ? -17.439 13.350 0.528 1.00 55.69 91 PRO A N 1
ATOM 691 C CA . PRO A 1 91 ? -17.674 13.997 -0.765 1.00 55.69 91 PRO A CA 1
ATOM 692 C C . PRO A 1 91 ? -16.683 15.130 -1.075 1.00 55.69 91 PRO A C 1
ATOM 694 O O . PRO A 1 91 ? -16.827 15.803 -2.093 1.00 55.69 91 PRO A O 1
ATOM 697 N N . GLN A 1 92 ? -15.715 15.392 -0.192 1.00 59.12 92 GLN A N 1
ATOM 698 C CA . GLN A 1 92 ? -14.691 16.403 -0.431 1.00 59.12 92 GLN A CA 1
ATOM 699 C C . GLN A 1 92 ? -13.681 15.894 -1.461 1.00 59.12 92 GLN A C 1
ATOM 701 O O . GLN A 1 92 ? -13.210 14.762 -1.391 1.00 59.12 92 GLN A O 1
ATOM 706 N N . ASP A 1 93 ? -13.358 16.749 -2.425 1.00 53.62 93 ASP A N 1
ATOM 707 C CA . ASP A 1 93 ? -12.380 16.468 -3.467 1.00 53.62 93 ASP A CA 1
ATOM 708 C C . ASP A 1 93 ? -10.974 16.469 -2.839 1.00 53.62 93 ASP A C 1
ATOM 710 O O . ASP A 1 93 ? -10.353 17.515 -2.649 1.00 53.62 93 ASP A O 1
ATOM 714 N N . PHE A 1 94 ? -10.482 15.299 -2.420 1.00 60.03 94 PHE A N 1
ATOM 715 C CA . PHE A 1 94 ? -9.163 15.156 -1.789 1.00 60.03 94 PHE A CA 1
ATOM 716 C C . PHE A 1 94 ? -8.033 15.087 -2.826 1.00 60.03 94 PHE A C 1
ATOM 718 O O . PHE A 1 94 ? -7.151 14.228 -2.746 1.00 60.03 94 PHE A O 1
ATOM 725 N N . GLY A 1 95 ? -8.024 16.014 -3.787 1.00 59.50 95 GLY A N 1
ATOM 726 C CA . GLY A 1 95 ? -6.833 16.366 -4.567 1.00 59.50 95 GLY A CA 1
ATOM 727 C C . GLY A 1 95 ? -5.783 17.041 -3.678 1.00 59.50 95 GLY A C 1
ATOM 728 O O . GLY A 1 95 ? -5.478 18.215 -3.852 1.00 59.50 95 GLY A O 1
ATOM 729 N N . GLY A 1 96 ? -5.307 16.326 -2.658 1.00 71.44 96 GLY A N 1
ATOM 730 C CA . GLY A 1 96 ? -4.404 16.827 -1.628 1.00 71.44 96 GLY A CA 1
ATOM 731 C C . GLY A 1 96 ? -3.273 15.850 -1.334 1.00 71.44 96 GLY A C 1
ATOM 732 O O . GLY A 1 96 ? -3.286 14.723 -1.816 1.00 71.44 96 GLY A O 1
ATOM 733 N N . ALA A 1 97 ? -2.328 16.278 -0.494 1.00 78.62 97 ALA A N 1
ATOM 734 C CA . ALA A 1 97 ? -1.039 15.622 -0.243 1.00 78.62 97 ALA A CA 1
ATOM 735 C C . ALA A 1 97 ? -1.077 14.085 -0.100 1.00 78.62 97 ALA A C 1
ATOM 737 O O . ALA A 1 97 ? -0.190 13.415 -0.602 1.00 78.62 97 ALA A O 1
ATOM 738 N N . ALA A 1 98 ? -2.120 13.501 0.504 1.00 80.44 98 ALA A N 1
ATOM 739 C CA . ALA A 1 98 ? -2.242 12.043 0.631 1.00 80.44 98 ALA A CA 1
ATOM 740 C C . ALA A 1 98 ? -2.396 11.310 -0.719 1.00 80.44 98 ALA A C 1
ATOM 742 O O . ALA A 1 98 ? -1.967 10.165 -0.853 1.00 80.44 98 ALA A O 1
ATOM 743 N N . ARG A 1 99 ? -3.016 11.951 -1.716 1.00 84.88 99 ARG A N 1
ATOM 744 C CA . ARG A 1 99 ? -3.078 11.450 -3.092 1.00 84.88 99 ARG A CA 1
ATOM 745 C C . ARG A 1 99 ? -1.703 11.530 -3.751 1.00 84.88 99 ARG A C 1
ATOM 747 O O . ARG A 1 99 ? -1.270 10.538 -4.324 1.00 84.88 99 ARG A O 1
ATOM 754 N N . ASP A 1 100 ? -1.017 12.662 -3.621 1.00 86.38 100 ASP A N 1
ATOM 755 C CA . ASP A 1 100 ? 0.322 12.865 -4.193 1.00 86.38 100 ASP A CA 1
ATOM 756 C C . ASP A 1 100 ? 1.349 11.903 -3.572 1.00 86.38 100 ASP A C 1
ATOM 758 O O . ASP A 1 100 ? 2.192 11.340 -4.273 1.00 86.38 100 ASP A O 1
ATOM 762 N N . ASP A 1 101 ? 1.240 11.650 -2.266 1.00 88.00 101 ASP A N 1
ATOM 763 C CA . ASP A 1 101 ? 2.047 10.674 -1.532 1.00 88.00 101 ASP A CA 1
ATOM 764 C C . ASP A 1 101 ? 1.791 9.248 -2.037 1.00 88.00 101 ASP A C 1
ATOM 766 O O . ASP A 1 101 ? 2.738 8.480 -2.240 1.00 88.00 101 ASP A O 1
ATOM 770 N N . LEU A 1 102 ? 0.523 8.893 -2.283 1.00 90.44 102 LEU A N 1
ATOM 771 C CA . LEU A 1 102 ? 0.145 7.598 -2.850 1.00 90.44 102 LEU A CA 1
ATOM 772 C C . LEU A 1 102 ? 0.660 7.446 -4.287 1.00 90.44 102 LEU A C 1
ATOM 774 O O . LEU A 1 102 ? 1.245 6.417 -4.619 1.00 90.44 102 LEU A O 1
ATOM 778 N N . GLU A 1 103 ? 0.500 8.463 -5.131 1.00 90.75 103 GLU A N 1
ATOM 779 C CA . GLU A 1 103 ? 1.006 8.469 -6.508 1.00 90.75 103 GLU A CA 1
ATOM 780 C C . GLU A 1 103 ? 2.543 8.395 -6.554 1.00 90.75 103 GLU A C 1
ATOM 782 O O . GLU A 1 103 ? 3.112 7.647 -7.357 1.00 90.75 103 GLU A O 1
ATOM 787 N N . SER A 1 104 ? 3.227 9.071 -5.628 1.00 90.06 104 SER A N 1
ATOM 788 C CA . SER A 1 104 ? 4.683 8.999 -5.466 1.00 90.06 104 SER A CA 1
ATOM 789 C C . SER A 1 104 ? 5.149 7.626 -4.970 1.00 90.06 104 SER A C 1
ATOM 791 O O . SER A 1 104 ? 6.184 7.121 -5.412 1.00 90.06 104 SER A O 1
ATOM 793 N N . ALA A 1 105 ? 4.408 6.994 -4.054 1.00 90.31 105 ALA A N 1
ATOM 794 C CA . ALA A 1 105 ? 4.688 5.632 -3.601 1.00 90.31 105 ALA A CA 1
ATOM 795 C C . ALA A 1 105 ? 4.470 4.608 -4.726 1.00 90.31 105 ALA A C 1
ATOM 797 O O . ALA A 1 105 ? 5.332 3.759 -4.944 1.00 90.31 105 ALA A O 1
ATOM 798 N N . MET A 1 106 ? 3.381 4.735 -5.493 1.00 93.12 106 MET A N 1
ATOM 799 C CA . MET A 1 106 ? 3.129 3.902 -6.674 1.00 93.12 106 MET A CA 1
ATOM 800 C C . MET A 1 106 ? 4.251 4.038 -7.704 1.00 93.12 106 MET A C 1
ATOM 802 O O . MET A 1 106 ? 4.766 3.026 -8.165 1.00 93.12 106 MET A O 1
ATOM 806 N N . SER A 1 107 ? 4.684 5.263 -8.011 1.00 90.88 107 SER A N 1
ATOM 807 C CA . SER A 1 107 ? 5.733 5.508 -9.012 1.00 90.88 107 SER A CA 1
ATOM 808 C C . SER A 1 107 ? 7.070 4.864 -8.624 1.00 90.88 107 SER A C 1
ATOM 810 O O . SER A 1 107 ? 7.693 4.185 -9.440 1.00 90.88 107 SER A O 1
ATOM 812 N N 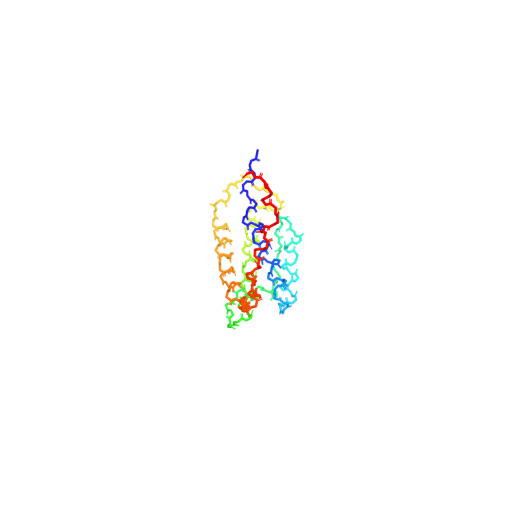. ARG A 1 108 ? 7.494 5.013 -7.360 1.00 88.56 108 ARG A N 1
ATOM 813 C CA . ARG A 1 108 ? 8.719 4.372 -6.840 1.00 88.56 108 ARG A CA 1
ATOM 814 C C . ARG A 1 108 ? 8.625 2.851 -6.863 1.00 88.56 108 ARG A C 1
ATOM 816 O O . ARG A 1 108 ? 9.576 2.171 -7.251 1.00 88.56 108 ARG A O 1
ATOM 823 N N . PHE A 1 109 ? 7.469 2.321 -6.478 1.00 90.50 109 PHE A N 1
ATOM 824 C CA . PHE A 1 109 ? 7.211 0.892 -6.496 1.00 90.50 109 PHE A CA 1
ATOM 825 C C . PHE A 1 109 ? 7.227 0.327 -7.920 1.00 90.50 109 PHE A C 1
ATOM 827 O O . PHE A 1 109 ? 7.838 -0.710 -8.151 1.00 90.50 109 PHE A O 1
ATOM 834 N N . GLU A 1 110 ? 6.602 1.000 -8.888 1.00 89.38 110 GLU A N 1
ATOM 835 C CA . GLU A 1 110 ? 6.603 0.592 -10.297 1.00 89.38 110 GLU A CA 1
ATOM 836 C C . GLU A 1 110 ? 8.016 0.592 -10.881 1.00 89.38 110 GLU A C 1
ATOM 838 O O . GLU A 1 110 ? 8.411 -0.373 -11.539 1.00 89.38 110 GLU A O 1
ATOM 843 N N . GLU A 1 111 ? 8.806 1.630 -10.594 1.00 87.69 111 GLU A N 1
ATOM 844 C CA . GLU A 1 111 ? 10.212 1.683 -10.990 1.00 87.69 111 GLU A CA 1
ATOM 845 C C . GLU A 1 111 ? 10.994 0.507 -10.392 1.00 87.69 111 GLU A C 1
ATOM 847 O O . GLU A 1 111 ? 11.770 -0.158 -11.088 1.00 87.69 111 GLU A O 1
ATOM 852 N N . ARG A 1 112 ? 10.766 0.204 -9.109 1.00 84.88 112 ARG A N 1
ATOM 853 C CA . ARG A 1 112 ? 11.398 -0.939 -8.451 1.00 84.88 112 ARG A CA 1
ATOM 854 C C . ARG A 1 112 ? 10.967 -2.246 -9.090 1.00 84.88 112 ARG A C 1
ATOM 856 O O . ARG A 1 112 ? 11.822 -3.054 -9.423 1.00 84.88 112 ARG A O 1
ATOM 863 N N . LEU A 1 113 ? 9.672 -2.442 -9.298 1.00 83.75 113 LEU A N 1
ATOM 864 C CA . LEU A 1 113 ? 9.115 -3.641 -9.905 1.00 83.75 113 LEU A CA 1
ATOM 865 C C . LEU A 1 113 ? 9.697 -3.863 -11.305 1.00 83.75 113 LEU A C 1
ATOM 867 O O . LEU A 1 113 ? 10.068 -4.984 -11.640 1.00 83.75 113 LEU A O 1
ATOM 871 N N . ALA A 1 114 ? 9.848 -2.801 -12.100 1.00 83.19 114 ALA A N 1
ATOM 872 C CA . ALA A 1 114 ? 10.482 -2.860 -13.414 1.00 83.19 114 ALA A CA 1
ATOM 873 C C . ALA A 1 114 ? 11.964 -3.272 -13.343 1.00 83.19 114 ALA A C 1
ATOM 875 O O . ALA A 1 114 ? 12.426 -4.015 -14.205 1.00 83.19 114 ALA A O 1
ATOM 876 N N . ARG A 1 115 ? 12.696 -2.832 -12.311 1.00 80.44 115 ARG A N 1
ATOM 877 C CA . ARG A 1 115 ? 14.099 -3.216 -12.064 1.00 80.44 115 ARG A CA 1
ATOM 878 C C . ARG A 1 115 ? 14.250 -4.622 -11.464 1.00 80.44 115 ARG A C 1
ATOM 880 O O . ARG A 1 115 ? 15.280 -5.252 -11.677 1.00 80.44 115 ARG A O 1
ATOM 887 N N . SER A 1 116 ? 13.260 -5.078 -10.696 1.00 72.25 116 SER A N 1
ATOM 888 C CA . SER A 1 116 ? 13.254 -6.362 -9.982 1.00 72.25 116 SER A CA 1
ATOM 889 C C . SER A 1 116 ? 12.698 -7.515 -10.807 1.00 72.25 116 SER A C 1
ATOM 891 O O . SER A 1 116 ? 12.950 -8.670 -10.467 1.00 72.25 116 SER A O 1
ATOM 893 N N . LYS A 1 117 ? 11.934 -7.239 -11.874 1.00 62.16 117 LYS A N 1
ATOM 894 C CA . LYS A 1 117 ? 11.590 -8.272 -12.851 1.00 62.16 117 LYS A CA 1
ATOM 895 C C . LYS A 1 117 ? 12.903 -8.912 -13.314 1.00 62.16 117 LYS A C 1
ATOM 897 O O . LYS A 1 117 ? 13.788 -8.169 -13.753 1.00 62.16 117 LYS A O 1
ATOM 902 N N . PRO A 1 118 ? 13.059 -10.250 -13.258 1.00 50.44 118 PRO A N 1
ATOM 903 C CA . PRO A 1 118 ? 14.091 -10.868 -14.070 1.00 50.44 118 PRO A CA 1
ATOM 904 C C . PRO A 1 118 ? 13.847 -10.344 -15.483 1.00 50.44 118 PRO A C 1
ATOM 906 O O . PRO A 1 118 ? 12.692 -10.300 -15.922 1.00 50.44 118 PRO A O 1
ATOM 909 N N . LYS A 1 119 ? 14.895 -9.860 -16.159 1.00 43.28 119 LYS A N 1
ATOM 910 C CA . LYS A 1 119 ? 14.825 -9.680 -17.606 1.00 43.28 119 LYS A CA 1
ATOM 911 C C . LYS A 1 119 ? 14.348 -11.029 -18.126 1.00 43.28 119 LYS A C 1
ATOM 913 O O . LYS A 1 119 ? 15.121 -11.976 -18.167 1.00 43.28 119 LYS A O 1
ATOM 918 N N . VAL A 1 120 ? 13.062 -11.145 -18.435 1.00 41.47 120 VAL A N 1
ATOM 919 C CA . VAL A 1 120 ? 12.608 -12.154 -19.368 1.00 41.47 120 VAL A CA 1
ATOM 920 C C . VAL A 1 120 ? 13.265 -11.676 -20.641 1.00 41.47 120 VAL A C 1
ATOM 922 O O . VAL A 1 120 ? 12.794 -10.741 -21.286 1.00 41.47 120 VAL A O 1
ATOM 925 N N . GLU A 1 121 ? 14.464 -12.197 -20.879 1.00 41.09 121 GLU A N 1
ATOM 926 C CA . GLU A 1 121 ? 15.075 -12.179 -22.182 1.00 41.09 121 GLU A CA 1
ATOM 927 C C . GLU A 1 121 ? 13.984 -12.695 -23.110 1.00 41.09 121 GLU A C 1
ATOM 929 O O . GLU A 1 121 ? 13.603 -13.865 -23.091 1.00 41.09 121 GLU A O 1
ATOM 934 N N . LEU A 1 122 ? 13.422 -11.775 -23.888 1.00 43.50 122 LEU A N 1
ATOM 935 C CA . LEU A 1 122 ? 12.670 -12.050 -25.104 1.00 43.50 122 LEU A CA 1
ATOM 936 C C . LEU A 1 122 ? 13.611 -12.706 -26.141 1.00 43.50 122 LEU A C 1
ATOM 938 O O . LEU A 1 122 ? 13.573 -12.367 -27.313 1.00 43.50 122 LEU A O 1
ATOM 942 N N . GLU A 1 123 ? 14.488 -13.621 -25.720 1.00 43.16 123 GLU A N 1
ATOM 943 C CA . GLU A 1 123 ? 15.410 -14.377 -26.570 1.00 43.16 123 GLU A CA 1
ATOM 944 C C . GLU A 1 123 ? 14.783 -15.678 -27.077 1.00 43.16 123 GLU A C 1
ATOM 946 O O . GLU A 1 123 ? 15.425 -16.433 -27.791 1.00 43.16 123 GLU A O 1
ATOM 951 N N . ASN A 1 124 ? 13.511 -15.936 -26.766 1.00 42.97 124 ASN A N 1
ATOM 952 C CA . ASN A 1 124 ? 12.754 -17.030 -27.368 1.00 42.97 124 ASN A CA 1
ATOM 953 C C . ASN A 1 124 ? 11.328 -16.593 -27.724 1.00 42.97 124 ASN A C 1
ATOM 955 O O . ASN A 1 124 ? 10.362 -17.289 -27.416 1.00 42.97 124 ASN A O 1
ATOM 959 N N . ALA A 1 125 ? 11.172 -15.452 -28.401 1.00 37.66 125 ALA A N 1
ATOM 960 C CA . ALA A 1 125 ? 10.154 -15.459 -29.442 1.00 37.66 125 ALA A CA 1
ATOM 961 C C . ALA A 1 125 ? 10.714 -16.399 -30.520 1.00 37.66 125 ALA A C 1
ATOM 963 O O . ALA A 1 125 ? 11.768 -16.072 -31.070 1.00 37.66 125 ALA A O 1
ATOM 964 N N . PRO A 1 126 ? 10.123 -17.584 -30.776 1.00 46.91 126 PRO A N 1
ATOM 965 C CA . PRO A 1 126 ? 10.482 -18.308 -31.978 1.00 46.91 126 PRO A CA 1
ATOM 966 C C . PRO A 1 126 ? 10.255 -17.331 -33.124 1.00 46.91 126 PRO A C 1
ATOM 968 O O . PRO A 1 126 ? 9.150 -16.795 -33.263 1.00 46.91 126 PRO A O 1
ATOM 971 N N . ASP A 1 127 ? 11.338 -17.054 -33.850 1.00 50.56 127 ASP A N 1
ATOM 972 C CA . ASP A 1 127 ? 11.339 -16.470 -35.182 1.00 50.56 127 ASP A CA 1
ATOM 973 C C . ASP A 1 127 ? 10.154 -17.111 -35.896 1.00 50.56 127 ASP A C 1
ATOM 975 O O . ASP A 1 127 ? 10.160 -18.315 -36.181 1.00 50.56 127 ASP A O 1
ATOM 979 N N . THR A 1 128 ? 9.038 -16.380 -35.956 1.00 49.22 128 THR A N 1
ATOM 980 C CA . THR A 1 128 ? 7.838 -16.904 -36.582 1.00 49.22 128 THR A CA 1
ATOM 981 C C . THR A 1 128 ? 8.173 -16.788 -38.039 1.00 49.22 128 THR A C 1
ATOM 983 O O . THR A 1 128 ? 7.984 -15.733 -38.640 1.00 49.22 128 THR A O 1
ATOM 986 N N . GLY A 1 129 ? 8.802 -17.869 -38.506 1.00 44.41 129 GLY A N 1
ATOM 987 C CA . GLY A 1 129 ? 9.209 -18.091 -39.865 1.00 44.41 129 GLY A CA 1
ATOM 988 C C . GLY A 1 129 ? 8.105 -17.579 -40.749 1.00 44.41 129 GLY A C 1
ATOM 989 O O . GLY A 1 129 ? 6.936 -17.898 -40.524 1.00 44.41 129 GLY A O 1
ATOM 990 N N . ASP A 1 130 ? 8.522 -16.739 -41.683 1.00 50.31 130 ASP A N 1
ATOM 991 C CA . ASP A 1 130 ? 7.758 -16.295 -42.828 1.00 50.31 130 ASP A CA 1
ATOM 992 C C . ASP A 1 130 ? 6.995 -17.513 -43.363 1.00 50.31 130 ASP A C 1
ATOM 994 O O . ASP A 1 130 ? 7.561 -18.427 -43.977 1.00 50.31 130 ASP A O 1
ATOM 998 N N . TYR A 1 131 ? 5.727 -17.614 -42.959 1.00 49.31 131 TYR A N 1
ATOM 999 C CA . TYR A 1 131 ? 4.836 -18.647 -43.437 1.00 49.31 131 TYR A CA 1
ATOM 1000 C C . TYR A 1 131 ? 4.702 -18.351 -44.917 1.00 49.31 131 TYR A C 1
ATOM 1002 O O . TYR A 1 131 ? 4.234 -17.283 -45.295 1.00 49.31 131 TYR A O 1
ATOM 1010 N N . VAL A 1 132 ? 5.177 -19.295 -45.724 1.00 48.50 132 VAL A N 1
ATOM 1011 C CA . VAL A 1 132 ? 5.005 -19.335 -47.171 1.00 48.50 132 VAL A CA 1
ATOM 1012 C C . VAL A 1 132 ? 3.590 -18.860 -47.503 1.00 48.50 132 VAL A C 1
ATOM 1014 O O . VAL A 1 132 ? 2.624 -19.543 -47.157 1.00 48.50 132 VAL A O 1
ATOM 1017 N N . ASP A 1 133 ? 3.481 -17.693 -48.140 1.00 47.16 133 ASP A N 1
ATOM 1018 C CA . ASP A 1 133 ? 2.236 -17.202 -48.722 1.00 47.16 133 ASP A CA 1
ATOM 1019 C C . ASP A 1 133 ? 1.913 -18.125 -49.902 1.00 47.16 133 ASP A C 1
ATOM 1021 O O . ASP A 1 133 ? 2.443 -18.015 -51.009 1.00 47.16 133 ASP A O 1
ATOM 1025 N N . GLY A 1 134 ? 1.174 -19.182 -49.586 1.00 45.81 134 GLY A N 1
ATOM 1026 C CA . GLY A 1 134 ? 0.573 -20.070 -50.552 1.00 45.81 134 GLY A CA 1
ATOM 1027 C C . GLY A 1 134 ? -0.831 -19.583 -50.856 1.00 45.81 134 GLY A C 1
ATOM 1028 O O . GLY A 1 134 ? -1.761 -20.001 -50.183 1.00 45.81 134 GLY A O 1
ATOM 1029 N N . GLU A 1 135 ? -0.978 -18.778 -51.902 1.00 41.69 135 GLU A N 1
ATOM 1030 C CA . GLU A 1 135 ? -2.180 -18.715 -52.736 1.00 41.69 135 GLU A CA 1
ATOM 1031 C C . GLU A 1 135 ? -1.732 -18.223 -54.121 1.00 41.69 135 GLU A C 1
ATOM 1033 O O . GLU A 1 135 ? -1.049 -17.218 -54.256 1.00 41.69 135 GLU A O 1
ATOM 1038 N N . ASP A 1 136 ? -1.849 -19.047 -55.159 1.00 43.97 136 ASP A N 1
ATOM 1039 C CA . ASP A 1 136 ? -2.980 -18.903 -56.072 1.00 43.97 136 ASP A CA 1
ATOM 1040 C C . ASP A 1 136 ? -3.346 -20.258 -56.715 1.00 43.97 136 ASP A C 1
ATOM 1042 O O . ASP A 1 136 ? -2.597 -20.787 -57.549 1.00 43.97 136 ASP A O 1
ATOM 1046 N N . PRO A 1 137 ? -4.507 -20.845 -56.389 1.00 50.94 137 PRO A N 1
ATOM 1047 C CA . PRO A 1 137 ? -5.225 -21.696 -57.311 1.00 50.94 137 PRO A CA 1
ATOM 1048 C C . PRO A 1 137 ? -6.416 -20.919 -57.890 1.00 50.94 137 PRO A C 1
ATOM 1050 O O . PRO A 1 137 ? -7.329 -20.531 -57.170 1.00 50.94 137 PRO A O 1
ATOM 1053 N N . ASP A 1 138 ? -6.439 -20.831 -59.220 1.00 45.16 138 ASP A N 1
ATOM 1054 C CA . ASP A 1 138 ? -7.594 -20.458 -60.051 1.00 45.16 138 ASP A CA 1
ATOM 1055 C C . ASP A 1 138 ? -7.758 -18.970 -60.424 1.00 45.16 138 ASP A C 1
ATOM 1057 O O . ASP A 1 138 ? -8.692 -18.282 -60.027 1.00 45.16 138 ASP A O 1
ATOM 1061 N N . ALA A 1 139 ? -6.931 -18.527 -61.375 1.00 44.34 139 ALA A N 1
ATOM 1062 C CA . ALA A 1 139 ? -7.375 -17.593 -62.410 1.00 44.34 139 ALA A CA 1
ATOM 1063 C C . ALA A 1 139 ? -7.713 -18.384 -63.689 1.00 44.34 139 ALA A C 1
ATOM 1065 O O . ALA A 1 139 ? -6.976 -18.387 -64.679 1.00 44.34 139 ALA A O 1
ATOM 1066 N N . SER A 1 140 ? -8.831 -19.111 -63.652 1.00 49.84 140 SER A N 1
ATOM 1067 C CA . SER A 1 140 ? -9.473 -19.654 -64.847 1.00 49.84 140 SER A CA 1
ATOM 1068 C C . S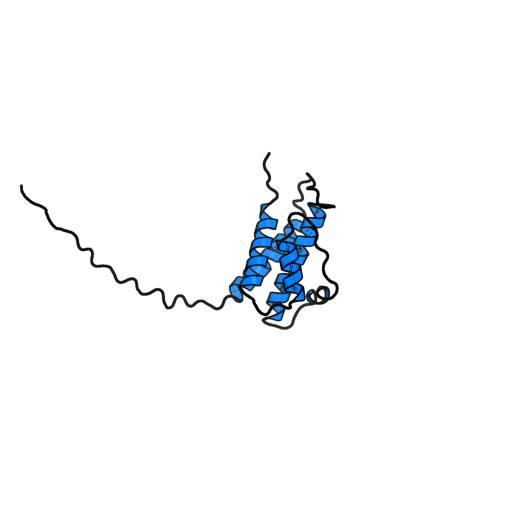ER A 1 140 ? -10.009 -18.527 -65.746 1.00 49.84 140 SER A C 1
ATOM 1070 O O . SER A 1 140 ? -10.790 -17.695 -65.302 1.00 49.84 140 SER A O 1
ATOM 1072 N N . ARG A 1 141 ? -9.701 -18.616 -67.049 1.00 44.22 141 ARG A N 1
ATOM 1073 C CA . ARG A 1 141 ? -10.526 -18.166 -68.196 1.00 44.22 141 ARG A CA 1
ATOM 1074 C C . ARG A 1 141 ? -10.894 -16.671 -68.312 1.00 44.22 141 ARG A C 1
ATOM 1076 O O . ARG A 1 141 ? -11.901 -16.240 -67.760 1.00 44.22 141 ARG A O 1
ATOM 1083 N N . ALA A 1 142 ? -10.236 -15.981 -69.249 1.00 39.97 142 ALA A N 1
ATOM 1084 C CA . ALA A 1 142 ? -10.871 -15.200 -70.328 1.00 39.97 142 ALA A CA 1
ATOM 1085 C C . ALA A 1 142 ? -9.840 -14.843 -71.407 1.00 39.97 142 ALA A C 1
ATOM 1087 O O . ALA A 1 142 ? -8.746 -14.372 -71.031 1.00 39.97 142 ALA A O 1
#

Radius of gyration: 22.82 Å; chains: 1; bounding box: 43×38×86 Å

Secondary structure (DSSP, 8-state):
---TTSHHHHHHHHHHHHHHHH-TTS-HHHHHHHHHHHT-SS---PPPTTTGGGGSPP-STHHHHHHHHHHHHHHHHHHHHHHSGGGS---S---SHHHHHHHHHHHHHHHHHHHHS-----TTS-----------------

Organism: Deinococcus peraridilitoris (strain DSM 19664 / LMG 22246 / CIP 109416 / KR-200) (NCBI:txid937777)